Protein AF-A0A7Y8L2N9-F1 (afdb_monomer_lite)

Secondary structure (DSSP, 8-state):
-HHHHHHHHHHHHHHHHHHHHHHHHHTPPTT--S--S------SSEEEEEEE-TTSSEEEEEEE-TT-SS-EEEEEETTS-S-EE-S-S-S-EEEEEEPGGGS-EEEEESTTT-SSPPPPP--TT---

Sequence (128 aa):
MIKTSISLIMTIQILFIQNIIAQSEFYSIEGEKHFRNIRMLTAGGENAEAYLSFKEDKLTFQATIDDLKCDQIFTMNLDGSEKKLVSNGLGRTTCSYFMPDDNQIIYASTHHYDEQCPPPPDKSRGYV

pLDDT: mean 89.08, std 11.98, range [55.25, 98.75]

Structure (mmCIF, N/CA/C/O backbone):
data_AF-A0A7Y8L2N9-F1
#
_entry.id   AF-A0A7Y8L2N9-F1
#
loop_
_atom_site.group_PDB
_atom_site.id
_atom_site.type_symbol
_atom_site.label_atom_id
_atom_site.label_alt_id
_atom_site.label_comp_id
_atom_site.label_asym_id
_atom_site.label_entity_id
_atom_site.label_seq_id
_atom_site.pdbx_PDB_ins_code
_atom_site.Cartn_x
_atom_site.Cartn_y
_atom_site.Cartn_z
_atom_site.occupancy
_atom_site.B_iso_or_equiv
_atom_site.auth_seq_id
_atom_site.auth_comp_id
_atom_site.auth_asym_id
_atom_site.auth_atom_id
_atom_site.pdbx_PDB_model_num
ATOM 1 N N . MET A 1 1 ? -7.469 -27.674 40.862 1.00 62.00 1 MET A N 1
ATOM 2 C CA . MET A 1 1 ? -7.547 -27.476 39.397 1.00 62.00 1 MET A CA 1
ATOM 3 C C . MET A 1 1 ? -8.344 -26.227 39.015 1.00 62.00 1 MET A C 1
ATOM 5 O O . MET A 1 1 ? -7.806 -25.402 38.301 1.00 62.00 1 MET A O 1
ATOM 9 N N . ILE A 1 2 ? -9.556 -26.005 39.542 1.00 60.81 2 ILE A N 1
ATOM 10 C CA . ILE A 1 2 ? -10.396 -24.841 39.166 1.00 60.81 2 ILE A CA 1
ATOM 11 C C . ILE A 1 2 ? -9.811 -23.479 39.613 1.00 60.81 2 ILE A C 1
ATOM 13 O O . ILE A 1 2 ? -9.803 -22.531 38.834 1.00 60.81 2 ILE A O 1
ATOM 17 N N . LYS A 1 3 ? -9.249 -23.374 40.830 1.00 55.25 3 LYS A N 1
ATOM 18 C CA . LYS A 1 3 ? -8.640 -22.119 41.333 1.00 55.25 3 LYS A CA 1
ATOM 19 C C . LYS A 1 3 ? -7.404 -21.676 40.537 1.00 55.25 3 LYS A C 1
ATOM 21 O O . LYS A 1 3 ? -7.210 -20.485 40.321 1.00 55.25 3 LYS A O 1
ATOM 26 N N . THR A 1 4 ? -6.599 -22.632 40.075 1.00 59.94 4 THR A N 1
ATOM 27 C CA . THR A 1 4 ? -5.415 -22.372 39.248 1.00 59.94 4 THR A CA 1
ATOM 28 C C . THR A 1 4 ? -5.799 -21.878 37.849 1.00 59.94 4 THR A C 1
ATOM 30 O O . THR A 1 4 ? -5.170 -20.949 37.353 1.00 59.94 4 THR A O 1
ATOM 33 N N . SER A 1 5 ? -6.881 -22.405 37.258 1.00 63.16 5 SER A N 1
ATOM 34 C CA . SER A 1 5 ? -7.435 -21.893 35.992 1.00 63.16 5 SER A CA 1
ATOM 35 C C . SER A 1 5 ? -8.000 -20.476 36.107 1.00 63.16 5 SER A C 1
ATOM 37 O O . SER A 1 5 ? -7.749 -19.663 35.225 1.00 63.16 5 SER A O 1
ATOM 39 N N . ILE A 1 6 ? -8.722 -20.152 37.186 1.00 72.44 6 ILE A N 1
ATOM 40 C CA . ILE A 1 6 ? -9.285 -18.802 37.380 1.00 72.44 6 ILE A CA 1
ATOM 41 C C . ILE A 1 6 ? -8.167 -17.767 37.558 1.00 72.44 6 ILE A C 1
ATOM 43 O O . ILE A 1 6 ? -8.210 -16.711 36.932 1.00 72.44 6 ILE A O 1
ATOM 47 N N . SER A 1 7 ? -7.137 -18.089 38.350 1.00 74.06 7 SER A N 1
ATOM 48 C CA . SER A 1 7 ? -5.979 -17.205 38.533 1.00 74.06 7 SER A CA 1
ATOM 49 C C . SER A 1 7 ? -5.253 -16.939 37.213 1.00 74.06 7 SER A C 1
ATOM 51 O O . SER A 1 7 ? -4.933 -15.792 36.932 1.00 74.06 7 SER A O 1
ATOM 53 N N . LEU A 1 8 ? -5.035 -17.971 36.389 1.00 78.06 8 LEU A N 1
ATOM 54 C CA . LEU A 1 8 ? -4.344 -17.843 35.104 1.00 78.06 8 LEU A CA 1
ATOM 55 C C . LEU A 1 8 ? -5.126 -16.970 34.109 1.00 78.06 8 LEU A C 1
ATOM 57 O O . LEU A 1 8 ? -4.542 -16.106 33.459 1.00 78.06 8 LEU A O 1
ATOM 61 N N . ILE A 1 9 ? -6.448 -17.155 34.023 1.00 82.88 9 ILE A N 1
ATOM 62 C CA . ILE A 1 9 ? -7.322 -16.344 33.158 1.00 82.88 9 ILE A CA 1
ATOM 63 C C . ILE A 1 9 ? -7.291 -14.873 33.589 1.00 82.88 9 ILE A C 1
ATOM 65 O O . ILE A 1 9 ? -7.175 -13.987 32.743 1.00 82.88 9 ILE A O 1
ATOM 69 N N . MET A 1 10 ? -7.333 -14.605 34.898 1.00 80.00 10 MET A N 1
ATOM 70 C CA . MET A 1 10 ?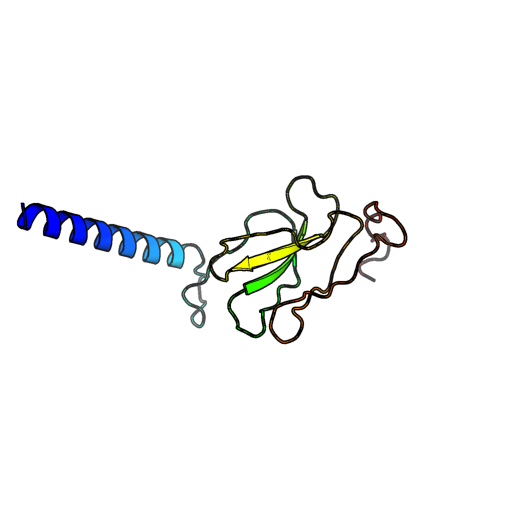 -7.290 -13.240 35.427 1.00 80.00 10 MET A CA 1
ATOM 71 C C . MET A 1 10 ? -5.942 -12.564 35.142 1.00 80.00 10 MET A C 1
ATOM 73 O O . MET A 1 10 ? -5.910 -11.399 34.757 1.00 80.00 10 MET A O 1
ATOM 77 N N . THR A 1 11 ? -4.826 -13.294 35.253 1.00 81.25 11 THR A N 1
ATOM 78 C CA . THR A 1 11 ? -3.496 -12.771 34.901 1.00 81.25 11 THR A CA 1
ATOM 79 C C . THR A 1 11 ? -3.381 -12.459 33.407 1.00 81.25 11 THR A C 1
ATOM 81 O O . THR A 1 11 ? -2.866 -11.402 33.054 1.00 81.25 11 THR A O 1
ATOM 84 N N . ILE A 1 12 ? -3.907 -13.318 32.526 1.00 83.50 12 ILE A N 1
ATOM 85 C CA . ILE A 1 12 ? -3.924 -13.072 31.073 1.00 83.50 12 ILE A CA 1
ATOM 86 C C . ILE A 1 12 ? -4.768 -11.836 30.733 1.00 83.50 12 ILE A C 1
ATOM 88 O O . ILE A 1 12 ? -4.331 -11.002 29.943 1.00 83.50 12 ILE A O 1
ATOM 92 N N . GLN A 1 13 ? -5.939 -11.666 31.357 1.00 76.56 13 GLN A N 1
ATOM 93 C CA . GLN A 1 13 ? -6.766 -10.469 31.160 1.00 76.56 13 GLN A CA 1
ATOM 94 C C . GLN A 1 13 ? -6.066 -9.190 31.634 1.00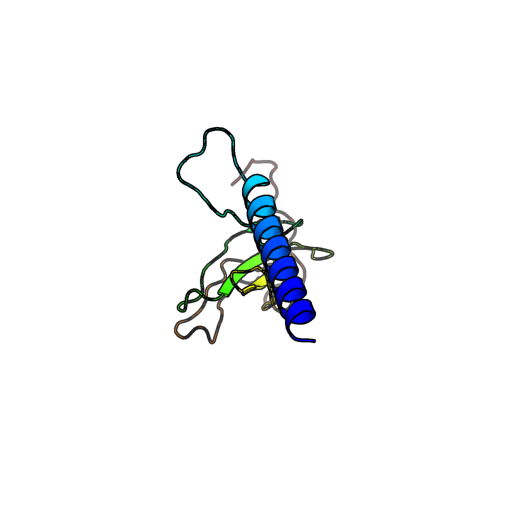 76.56 13 GLN A C 1
ATOM 96 O O . GLN A 1 13 ? -6.101 -8.184 30.929 1.00 76.56 13 GLN A O 1
ATOM 101 N N . ILE A 1 14 ? -5.392 -9.224 32.787 1.00 81.50 14 ILE A N 1
ATOM 102 C CA . ILE A 1 14 ? -4.628 -8.077 33.303 1.00 81.50 14 ILE A CA 1
ATOM 103 C C . ILE A 1 14 ? -3.476 -7.716 32.354 1.00 81.50 14 ILE A C 1
ATOM 105 O O . ILE A 1 14 ? -3.308 -6.542 32.026 1.00 81.50 14 ILE A O 1
ATOM 109 N N . LEU A 1 15 ? -2.730 -8.707 31.857 1.00 74.69 15 LEU A N 1
ATOM 110 C CA . LEU A 1 15 ? -1.655 -8.494 30.878 1.00 74.69 15 LEU A CA 1
ATOM 111 C C . LEU A 1 15 ? -2.185 -7.922 29.556 1.00 74.69 15 LEU A C 1
ATOM 113 O O . LEU A 1 15 ? -1.542 -7.070 28.945 1.00 74.69 15 LEU A O 1
ATOM 117 N N . PHE A 1 16 ? -3.368 -8.348 29.117 1.00 71.81 16 PHE A N 1
ATOM 118 C CA . PHE A 1 16 ? -4.005 -7.822 27.911 1.00 71.81 16 PHE A CA 1
ATOM 119 C C . PHE A 1 16 ? -4.426 -6.353 28.078 1.00 71.81 16 PHE A C 1
ATOM 121 O O . PHE A 1 16 ? -4.148 -5.528 27.210 1.00 71.81 16 PHE A O 1
ATOM 128 N N . ILE A 1 17 ? -5.018 -5.997 29.223 1.00 70.94 17 ILE A N 1
ATOM 129 C CA . ILE A 1 17 ? -5.411 -4.613 29.541 1.00 70.94 17 ILE A CA 1
ATOM 130 C C . ILE A 1 17 ? -4.184 -3.693 29.611 1.00 70.94 17 ILE A C 1
ATOM 132 O O . ILE A 1 17 ? -4.213 -2.595 29.058 1.00 70.94 17 ILE A O 1
ATOM 136 N N . GLN A 1 18 ? -3.093 -4.143 30.238 1.00 67.44 18 GLN A N 1
ATOM 137 C CA . GLN A 1 18 ? -1.849 -3.368 30.317 1.00 67.44 18 GLN A CA 1
ATOM 138 C C . GLN A 1 18 ? -1.250 -3.083 28.931 1.00 67.44 18 GLN A C 1
ATOM 140 O O . GLN A 1 18 ? -0.818 -1.960 28.678 1.00 67.44 18 GLN A O 1
ATOM 145 N N . ASN A 1 19 ? -1.287 -4.055 28.011 1.00 67.88 19 ASN A N 1
ATOM 146 C CA . ASN A 1 19 ? -0.815 -3.860 26.636 1.00 67.88 19 ASN A CA 1
ATOM 147 C C . ASN A 1 19 ? -1.653 -2.830 25.857 1.00 67.88 19 ASN A C 1
ATOM 149 O O . ASN A 1 19 ? -1.091 -2.018 25.124 1.00 67.88 19 ASN A O 1
ATOM 153 N N . ILE A 1 20 ? -2.980 -2.817 26.038 1.00 64.88 20 ILE A N 1
ATOM 154 C CA . ILE A 1 20 ? -3.864 -1.834 25.385 1.00 64.88 20 ILE A CA 1
ATOM 155 C C . ILE A 1 20 ? -3.545 -0.409 25.852 1.00 64.88 20 ILE A C 1
ATOM 157 O O . ILE A 1 20 ? -3.454 0.503 25.029 1.00 64.88 20 ILE A O 1
ATOM 161 N N . ILE A 1 21 ? -3.364 -0.215 27.162 1.00 62.97 21 ILE A N 1
ATOM 162 C CA . ILE A 1 21 ? -3.073 1.105 27.740 1.00 62.97 21 ILE A CA 1
ATOM 163 C C . ILE A 1 21 ? -1.722 1.622 27.225 1.00 62.97 21 ILE A C 1
ATOM 165 O O . ILE A 1 21 ? -1.650 2.753 26.745 1.00 62.97 21 ILE A O 1
ATOM 169 N N . ALA A 1 22 ? -0.685 0.779 27.225 1.00 60.50 22 ALA A N 1
ATOM 170 C CA . ALA A 1 22 ? 0.657 1.161 26.782 1.00 60.50 22 ALA A CA 1
ATOM 171 C C . ALA A 1 22 ? 0.710 1.612 25.310 1.00 60.50 22 ALA A C 1
ATOM 173 O O . ALA A 1 22 ? 1.392 2.581 24.982 1.00 60.50 22 ALA A O 1
ATOM 174 N N . GLN A 1 23 ? -0.039 0.956 24.416 1.00 60.38 23 GLN A N 1
ATOM 175 C CA . GLN A 1 23 ? -0.083 1.357 23.005 1.00 60.38 23 GLN A CA 1
ATOM 176 C C . GLN A 1 23 ? -0.772 2.718 22.807 1.00 60.38 23 GLN A C 1
ATOM 178 O O . GLN A 1 23 ? -0.408 3.461 21.897 1.00 60.38 23 GLN A O 1
ATOM 183 N N . SER A 1 24 ? -1.749 3.055 23.657 1.00 60.97 24 SER A N 1
ATOM 184 C CA . SER A 1 24 ? -2.502 4.311 23.553 1.00 60.97 24 SER A CA 1
ATOM 185 C C . SER A 1 24 ? -1.689 5.549 23.945 1.00 60.97 24 SER A C 1
ATOM 187 O O . SER A 1 24 ? -1.889 6.610 23.356 1.00 60.97 24 SER A O 1
ATOM 189 N N . GLU A 1 25 ? -0.745 5.421 24.882 1.00 63.19 25 GLU A N 1
ATOM 190 C CA . GLU A 1 25 ? 0.091 6.545 25.325 1.00 63.19 25 GLU A CA 1
ATOM 191 C C . GLU A 1 25 ? 1.193 6.897 24.319 1.00 63.19 25 GLU A C 1
ATOM 193 O O . GLU A 1 25 ? 1.522 8.072 24.166 1.00 63.19 25 GLU A O 1
ATOM 198 N N . PHE A 1 26 ? 1.724 5.914 23.582 1.00 68.81 26 PHE A N 1
ATOM 199 C CA . PHE A 1 26 ? 2.859 6.124 22.673 1.00 68.81 26 PHE A CA 1
ATOM 200 C C . PHE A 1 26 ? 2.554 7.099 21.520 1.00 68.81 26 PHE A C 1
ATOM 202 O O . PHE A 1 26 ? 3.453 7.780 21.036 1.00 68.81 26 PHE A O 1
ATOM 209 N N . TYR A 1 27 ? 1.288 7.198 21.104 1.00 75.44 27 TYR A N 1
ATOM 210 C CA . TYR A 1 27 ? 0.840 8.125 20.055 1.00 75.44 27 TYR A CA 1
ATOM 211 C C . TYR A 1 27 ? 0.019 9.301 20.594 1.00 75.44 27 TYR A C 1
ATOM 213 O O . TYR A 1 27 ? -0.675 9.972 19.829 1.00 75.44 27 TYR A O 1
ATOM 221 N N . SER A 1 28 ? 0.071 9.553 21.904 1.00 77.00 28 SER A N 1
ATOM 222 C CA . SER A 1 28 ? -0.544 10.745 22.480 1.00 77.00 28 SER A CA 1
ATOM 223 C C . SER A 1 28 ? 0.269 11.988 22.106 1.00 77.00 28 SER A C 1
ATOM 225 O O . SER A 1 28 ? 1.485 12.041 22.277 1.00 77.00 28 SER A O 1
ATOM 227 N N . ILE A 1 29 ? -0.409 12.986 21.541 1.00 84.06 29 ILE A N 1
ATOM 228 C CA . ILE A 1 29 ? 0.190 14.276 21.197 1.00 84.06 29 ILE A CA 1
ATOM 229 C C . ILE A 1 29 ? -0.175 15.255 22.309 1.00 84.06 29 ILE A C 1
ATOM 231 O O . ILE A 1 29 ? -1.352 15.412 22.638 1.00 84.06 29 ILE A O 1
ATOM 235 N N . GLU A 1 30 ? 0.828 15.913 22.892 1.00 85.94 30 GLU A N 1
ATOM 236 C CA . GLU A 1 30 ? 0.606 16.890 23.956 1.00 85.94 30 GLU A CA 1
ATOM 237 C C . GLU A 1 30 ? -0.384 17.976 23.502 1.00 85.94 30 GLU A C 1
ATOM 239 O O . GLU A 1 30 ? -0.210 18.617 22.466 1.00 85.94 30 GLU A O 1
ATOM 244 N N . GLY A 1 31 ? -1.448 18.170 24.284 1.00 88.94 31 GLY A N 1
ATOM 245 C CA . GLY A 1 31 ? -2.483 19.171 24.019 1.00 88.94 31 GLY A CA 1
ATOM 246 C C . GLY A 1 31 ? -3.612 18.731 23.080 1.00 88.94 31 GLY A C 1
ATOM 247 O O . GLY A 1 31 ? -4.629 19.428 23.033 1.00 88.94 31 GLY A O 1
ATOM 248 N N . GLU A 1 32 ? -3.500 17.589 22.396 1.00 90.06 32 GLU A N 1
ATOM 249 C CA . GLU A 1 32 ? -4.599 17.013 21.612 1.00 90.06 32 GLU A CA 1
ATOM 250 C C . GLU A 1 32 ? -5.658 16.403 22.560 1.00 90.06 32 GLU A C 1
ATOM 252 O O . GLU A 1 32 ? -5.318 15.722 23.529 1.00 90.06 32 GLU A O 1
ATOM 257 N N . LYS A 1 33 ? -6.948 16.698 22.330 1.00 90.12 33 LYS A N 1
ATOM 258 C CA . LYS A 1 33 ? -8.065 16.247 23.186 1.00 90.12 33 LYS A CA 1
ATOM 259 C C . LYS A 1 33 ? -9.213 15.547 22.446 1.00 90.12 33 LYS A C 1
ATOM 261 O O . LYS A 1 33 ? -10.170 15.128 23.099 1.00 90.12 33 LYS A O 1
ATOM 266 N N . HIS A 1 34 ? -9.184 15.467 21.120 1.00 90.94 34 HIS A N 1
ATOM 267 C CA . HIS A 1 34 ? -10.258 14.922 20.288 1.00 90.94 34 HIS A CA 1
ATOM 268 C C . HIS A 1 34 ? -10.008 13.480 19.843 1.00 90.94 34 HIS A C 1
ATOM 270 O O . HIS A 1 34 ? -10.967 12.725 19.658 1.00 90.94 34 HIS A O 1
ATOM 276 N N . PHE A 1 35 ? -8.752 13.075 19.682 1.00 86.44 35 PHE A N 1
ATOM 277 C CA . PHE A 1 35 ? -8.384 11.746 19.225 1.00 86.44 35 PHE A CA 1
ATOM 278 C C . PHE A 1 35 ? -8.044 10.828 20.397 1.00 86.44 35 PHE A C 1
ATOM 280 O O . PHE A 1 35 ? -7.399 11.196 21.374 1.00 86.44 35 PHE A O 1
ATOM 287 N N . ARG A 1 36 ? -8.482 9.577 20.280 1.00 82.88 36 ARG A N 1
ATOM 288 C CA . ARG A 1 36 ? -8.163 8.494 21.213 1.00 82.88 36 ARG A CA 1
ATOM 289 C C . ARG A 1 36 ? -7.918 7.216 20.429 1.00 82.88 36 ARG A C 1
ATOM 291 O O . ARG A 1 36 ? -8.462 7.060 19.339 1.00 82.88 36 ARG A O 1
ATOM 298 N N . ASN A 1 37 ? -7.166 6.284 21.012 1.00 82.88 37 ASN A N 1
ATOM 299 C CA . ASN A 1 37 ? -6.883 4.974 20.416 1.00 82.88 37 ASN A CA 1
ATOM 300 C C . ASN A 1 37 ? -6.223 5.057 19.026 1.00 82.88 37 ASN A C 1
ATOM 302 O O . ASN A 1 37 ? -6.517 4.235 18.159 1.00 82.88 37 ASN A O 1
ATOM 306 N N . ILE A 1 38 ? -5.351 6.047 18.810 1.00 86.50 38 ILE A N 1
ATOM 307 C CA . ILE A 1 38 ? -4.561 6.147 17.579 1.00 86.50 38 ILE A CA 1
ATOM 308 C C . ILE A 1 38 ? -3.656 4.915 17.480 1.00 86.50 38 ILE A C 1
ATOM 310 O O . ILE A 1 38 ? -3.007 4.527 18.453 1.00 86.50 38 ILE A O 1
ATOM 314 N N . ARG A 1 39 ? -3.622 4.294 16.299 1.00 85.56 39 ARG A N 1
ATOM 315 C CA . ARG A 1 39 ? -2.794 3.121 16.008 1.00 85.56 39 ARG A CA 1
ATOM 316 C C . ARG A 1 39 ? -1.990 3.360 14.741 1.00 85.56 39 ARG A C 1
ATOM 318 O O . ARG A 1 39 ? -2.529 3.808 13.735 1.00 85.56 39 ARG A O 1
ATOM 325 N N . MET A 1 40 ? -0.711 3.012 14.794 1.00 89.69 40 MET A N 1
ATOM 326 C CA . MET A 1 40 ? 0.147 2.937 13.616 1.00 89.69 40 MET A CA 1
ATOM 327 C C . MET A 1 40 ? -0.043 1.576 12.939 1.00 89.69 40 MET A C 1
ATOM 329 O O . MET A 1 40 ? 0.102 0.549 13.599 1.00 89.69 40 MET A O 1
ATOM 333 N N . LEU A 1 41 ? -0.351 1.572 11.639 1.00 92.94 41 LEU A N 1
ATOM 334 C CA . LEU A 1 41 ? -0.551 0.343 10.853 1.00 92.94 41 LEU A CA 1
ATOM 335 C C . LEU A 1 41 ? 0.666 -0.035 9.993 1.00 92.94 41 LEU A C 1
ATOM 337 O O . LEU A 1 41 ? 0.831 -1.191 9.613 1.00 92.94 41 LEU A O 1
ATOM 341 N N . THR A 1 42 ? 1.537 0.928 9.697 1.00 92.19 42 THR A N 1
ATOM 342 C CA . THR A 1 42 ? 2.740 0.747 8.874 1.00 92.19 42 THR A CA 1
ATOM 343 C C . THR A 1 42 ? 3.957 1.304 9.598 1.00 92.19 42 THR A C 1
ATOM 345 O O . THR A 1 42 ? 3.877 2.370 10.203 1.00 92.19 42 THR A O 1
ATOM 348 N N . ALA A 1 43 ? 5.095 0.619 9.493 1.00 88.12 43 ALA A N 1
ATOM 349 C CA . ALA A 1 43 ? 6.376 1.094 10.002 1.00 88.12 43 ALA A CA 1
ATOM 350 C C . ALA A 1 43 ? 7.399 1.143 8.860 1.00 88.12 43 ALA A C 1
ATOM 352 O O . ALA A 1 43 ? 7.560 0.160 8.137 1.00 88.12 43 ALA A O 1
ATOM 353 N N . GLY A 1 44 ? 8.090 2.277 8.724 1.00 89.56 44 GLY A N 1
ATOM 354 C CA . GLY A 1 44 ? 9.094 2.492 7.683 1.00 89.56 44 GLY A CA 1
ATOM 355 C C . GLY A 1 44 ? 8.524 2.678 6.272 1.00 89.56 44 GLY A C 1
ATOM 356 O O . GLY A 1 44 ? 7.311 2.637 6.050 1.00 89.56 44 GLY A O 1
ATOM 357 N N . GLY A 1 45 ? 9.441 2.896 5.326 1.00 94.56 45 GLY A N 1
ATOM 358 C CA . GLY A 1 45 ? 9.127 3.178 3.927 1.00 94.56 45 GLY A CA 1
ATOM 359 C C . GLY A 1 45 ? 8.379 4.494 3.710 1.00 94.56 45 GLY A C 1
ATOM 360 O O . GLY A 1 45 ? 8.209 5.306 4.622 1.00 94.56 45 GLY A O 1
ATOM 361 N N . GLU A 1 46 ? 7.920 4.681 2.480 1.00 96.00 46 GLU A N 1
ATOM 362 C CA . GLU A 1 46 ? 7.011 5.759 2.092 1.00 96.00 46 GLU A CA 1
ATOM 363 C C . GLU A 1 46 ? 5.614 5.160 1.918 1.00 96.00 46 GLU A C 1
ATOM 365 O O . GLU A 1 46 ? 5.469 4.129 1.267 1.00 96.00 46 GLU A O 1
ATOM 370 N N . ASN A 1 47 ? 4.596 5.765 2.534 1.00 96.75 47 ASN A N 1
ATOM 371 C CA . ASN A 1 47 ? 3.215 5.277 2.509 1.00 96.75 47 ASN A CA 1
ATOM 372 C C . ASN A 1 47 ? 2.284 6.453 2.194 1.00 96.75 47 ASN A C 1
ATOM 374 O O . ASN A 1 47 ? 2.460 7.537 2.755 1.00 96.75 47 ASN A O 1
ATOM 378 N N . ALA A 1 48 ? 1.295 6.251 1.327 1.00 96.62 48 ALA A N 1
ATOM 379 C CA . ALA A 1 48 ? 0.368 7.302 0.913 1.00 96.62 48 ALA A CA 1
ATOM 380 C C . ALA A 1 48 ? -0.984 6.732 0.443 1.00 96.62 48 ALA A C 1
ATOM 382 O O . ALA A 1 48 ? -1.145 5.521 0.291 1.00 96.62 48 ALA A O 1
ATOM 383 N N . GLU A 1 49 ? -1.952 7.626 0.212 1.00 97.19 49 GLU A N 1
ATOM 384 C CA . GLU A 1 49 ? -3.205 7.343 -0.513 1.00 97.19 49 GLU A CA 1
ATOM 385 C C . GLU A 1 49 ? -3.971 6.101 -0.017 1.00 97.19 49 GLU A C 1
ATOM 387 O O . GLU A 1 49 ? -4.301 5.200 -0.786 1.00 97.19 49 GLU A O 1
ATOM 392 N N . ALA A 1 50 ? -4.243 6.041 1.291 1.00 97.44 50 ALA A N 1
ATOM 393 C CA . ALA A 1 50 ? -5.026 4.958 1.875 1.00 97.44 50 ALA A CA 1
ATOM 394 C C . ALA A 1 50 ? -6.543 5.185 1.716 1.00 97.44 50 ALA A C 1
ATOM 396 O O . ALA A 1 50 ? -7.049 6.258 2.052 1.00 97.44 50 ALA A O 1
ATOM 397 N N . TYR A 1 51 ? -7.272 4.153 1.284 1.00 97.81 51 TYR A N 1
ATOM 398 C CA . TYR A 1 51 ? -8.731 4.152 1.121 1.00 97.81 51 TYR A CA 1
ATOM 399 C C . TYR A 1 51 ? -9.360 2.891 1.724 1.00 97.81 51 TYR A C 1
ATOM 401 O O . TYR A 1 51 ? -8.792 1.803 1.624 1.00 97.81 51 TYR A O 1
ATOM 409 N N . LEU A 1 52 ? -10.539 3.040 2.337 1.00 98.12 52 LEU A N 1
ATOM 410 C CA . LEU A 1 52 ? -11.320 1.933 2.900 1.00 98.12 52 LEU A CA 1
ATOM 411 C C . LEU A 1 52 ? -12.020 1.114 1.807 1.00 98.12 52 LEU A C 1
ATOM 413 O O . LEU A 1 52 ? -12.414 1.654 0.771 1.00 98.12 52 LEU A O 1
ATOM 417 N N . SER A 1 53 ? -12.198 -0.180 2.070 1.00 98.31 53 SER A N 1
ATOM 418 C CA . SER A 1 53 ? -13.167 -1.030 1.371 1.00 98.31 53 SER A CA 1
ATOM 419 C C . SER A 1 53 ? -14.602 -0.551 1.631 1.00 98.31 53 SER A C 1
ATOM 421 O O . SER A 1 53 ? -14.864 0.143 2.615 1.00 98.31 53 SER A O 1
ATOM 423 N N . PHE A 1 54 ? -15.556 -0.931 0.779 1.00 97.56 54 PHE A N 1
ATOM 424 C CA . PHE A 1 54 ? -16.980 -0.621 0.961 1.00 97.56 54 PHE A CA 1
ATOM 425 C C . PHE A 1 54 ? -17.549 -1.217 2.251 1.00 97.56 54 PHE A C 1
ATOM 427 O O . PHE A 1 54 ? -18.429 -0.618 2.865 1.00 97.56 54 PHE A O 1
ATOM 434 N N . LYS A 1 55 ? -17.057 -2.385 2.675 1.00 97.75 55 LYS A N 1
ATOM 435 C CA . LYS A 1 55 ? -17.389 -3.002 3.971 1.00 97.75 55 LYS A CA 1
ATOM 436 C C . LYS A 1 55 ? -16.661 -2.381 5.161 1.00 97.75 55 LYS A C 1
ATOM 438 O O . LYS A 1 55 ? -16.933 -2.789 6.287 1.00 97.75 55 LYS A O 1
ATOM 443 N N . GLU A 1 56 ? -15.753 -1.436 4.924 1.00 97.06 56 GLU A N 1
ATOM 444 C CA . GLU A 1 56 ? -14.945 -0.773 5.951 1.00 97.06 56 GLU A CA 1
ATOM 445 C C . GLU A 1 56 ? -14.155 -1.764 6.829 1.00 97.06 56 GLU A C 1
ATOM 447 O O . GLU A 1 56 ? -13.992 -1.569 8.031 1.00 97.06 56 GLU A O 1
ATOM 452 N N . ASP A 1 57 ? -13.664 -2.852 6.237 1.00 97.31 57 ASP A N 1
ATOM 453 C CA . ASP A 1 57 ? -12.924 -3.920 6.926 1.00 97.31 57 ASP A CA 1
ATOM 454 C C . ASP A 1 57 ? -11.466 -4.060 6.457 1.00 97.31 57 ASP A C 1
ATOM 456 O O . ASP A 1 57 ? -10.639 -4.684 7.134 1.00 97.31 57 ASP A O 1
ATOM 460 N N . LYS A 1 58 ? -11.124 -3.435 5.327 1.00 98.31 58 LYS A N 1
ATOM 461 C CA . LYS A 1 58 ? -9.796 -3.440 4.715 1.00 98.31 58 LYS A CA 1
ATOM 462 C C . LYS A 1 58 ? -9.413 -2.050 4.221 1.00 98.31 58 LYS A C 1
ATOM 464 O O . LYS A 1 58 ? -10.258 -1.189 3.985 1.00 98.31 58 LYS A O 1
ATOM 469 N N . LEU A 1 59 ? -8.114 -1.857 4.032 1.00 98.00 59 LEU A N 1
ATOM 470 C CA . LEU A 1 59 ? -7.529 -0.692 3.376 1.00 98.00 59 LEU A CA 1
ATOM 471 C C . LEU A 1 59 ? -6.816 -1.127 2.099 1.00 98.00 59 LEU A C 1
ATOM 473 O O . LEU A 1 59 ? -6.247 -2.219 2.045 1.00 98.00 59 LEU A O 1
ATOM 477 N N . THR A 1 60 ? -6.815 -0.256 1.098 1.00 98.62 60 THR A N 1
ATOM 478 C CA . THR A 1 60 ? -5.857 -0.251 -0.011 1.00 98.62 60 THR A CA 1
ATOM 479 C C . THR A 1 60 ? -5.002 0.995 0.130 1.00 98.62 60 THR A C 1
ATOM 481 O O . THR A 1 60 ? -5.511 2.027 0.558 1.00 98.62 60 THR A O 1
ATOM 484 N N . PHE A 1 61 ? -3.711 0.907 -0.157 1.00 98.50 61 PHE A N 1
ATOM 485 C CA . PHE A 1 61 ? -2.780 2.023 -0.008 1.00 98.50 61 PHE A CA 1
ATOM 486 C C . PHE A 1 61 ? -1.557 1.815 -0.897 1.00 98.50 61 PHE A C 1
ATOM 488 O O . PHE A 1 61 ? -1.239 0.681 -1.271 1.00 98.50 61 PHE A O 1
ATOM 495 N N . GLN A 1 62 ? -0.859 2.904 -1.216 1.00 98.31 62 GLN A N 1
ATOM 496 C CA . GLN A 1 62 ? 0.403 2.832 -1.945 1.00 98.31 62 GLN A CA 1
ATOM 497 C C . GLN A 1 62 ? 1.581 2.875 -0.974 1.00 98.31 62 GLN A C 1
ATOM 499 O O . GLN A 1 62 ? 1.565 3.632 0.004 1.00 98.31 62 GLN A O 1
ATOM 504 N N . ALA A 1 63 ? 2.593 2.050 -1.234 1.00 98.00 63 ALA A N 1
ATOM 505 C CA . ALA A 1 63 ? 3.808 2.047 -0.440 1.00 98.00 63 ALA A CA 1
ATOM 506 C C . ALA A 1 63 ? 5.063 1.711 -1.252 1.00 98.00 63 ALA A C 1
ATOM 508 O O . ALA A 1 63 ? 5.053 0.826 -2.113 1.00 98.00 63 ALA A O 1
ATOM 509 N N . THR A 1 64 ? 6.163 2.370 -0.892 1.00 97.62 64 THR A N 1
ATOM 510 C CA . THR A 1 64 ? 7.532 2.004 -1.266 1.00 97.62 64 THR A CA 1
ATOM 511 C C . THR A 1 64 ? 8.246 1.511 -0.008 1.00 97.62 64 THR A C 1
ATOM 513 O O . THR A 1 64 ? 8.612 2.295 0.868 1.00 97.62 64 THR A O 1
ATOM 516 N N . ILE A 1 65 ? 8.401 0.191 0.102 1.00 95.69 65 ILE A N 1
ATOM 517 C CA . ILE A 1 65 ? 9.003 -0.501 1.251 1.00 95.69 65 ILE A CA 1
ATOM 518 C C . ILE A 1 65 ? 10.131 -1.427 0.795 1.00 95.69 65 ILE A C 1
ATOM 520 O O . ILE A 1 65 ? 10.162 -1.852 -0.360 1.00 95.69 65 ILE A O 1
ATOM 524 N N . ASP A 1 66 ? 11.018 -1.775 1.726 1.00 92.88 66 ASP A N 1
ATOM 525 C CA . ASP A 1 66 ? 12.126 -2.709 1.509 1.00 92.88 66 ASP A CA 1
ATOM 526 C C . ASP A 1 66 ? 12.960 -2.339 0.264 1.00 92.88 66 ASP A C 1
ATOM 528 O O . ASP A 1 66 ? 13.453 -1.216 0.151 1.00 92.88 66 ASP A O 1
ATOM 532 N N . ASP A 1 67 ? 13.112 -3.271 -0.681 1.00 93.31 67 ASP A N 1
ATOM 533 C CA . ASP A 1 67 ? 13.914 -3.093 -1.892 1.00 93.31 67 ASP A CA 1
ATOM 534 C C . ASP A 1 67 ? 13.145 -2.487 -3.079 1.00 93.31 67 ASP A C 1
ATOM 536 O O . ASP A 1 67 ? 13.745 -2.282 -4.148 1.00 93.31 67 ASP A O 1
ATOM 540 N N . LEU A 1 68 ? 11.847 -2.188 -2.916 1.00 95.44 68 LEU A N 1
ATOM 541 C CA . LEU A 1 68 ? 11.014 -1.608 -3.972 1.00 95.44 68 LEU A CA 1
ATOM 542 C C . LEU A 1 68 ? 11.580 -0.262 -4.430 1.00 95.44 68 LEU A C 1
ATOM 544 O O . LEU A 1 68 ? 12.002 0.572 -3.633 1.00 95.44 68 LEU A O 1
ATOM 548 N N . LYS A 1 69 ? 11.591 -0.044 -5.748 1.00 95.31 69 LYS A N 1
ATOM 549 C CA . LYS A 1 69 ? 12.148 1.179 -6.355 1.00 95.31 69 LYS A CA 1
ATOM 550 C C . LYS A 1 69 ? 11.105 2.275 -6.580 1.00 95.31 69 LYS A C 1
ATOM 552 O O . LYS A 1 69 ? 11.469 3.405 -6.897 1.00 95.31 69 LYS A O 1
ATOM 557 N N . CYS A 1 70 ? 9.825 1.943 -6.456 1.00 97.00 70 CYS A N 1
ATOM 558 C CA . CYS A 1 70 ? 8.708 2.867 -6.578 1.00 97.00 70 CYS A CA 1
ATOM 559 C C . CYS A 1 70 ? 7.432 2.263 -5.988 1.00 97.00 70 CYS A C 1
ATOM 561 O O . CYS A 1 70 ? 7.376 1.061 -5.714 1.00 97.00 70 CYS A O 1
ATOM 563 N N . ASP A 1 71 ? 6.410 3.109 -5.861 1.00 97.94 71 ASP A N 1
ATOM 564 C CA . ASP A 1 71 ? 5.167 2.775 -5.178 1.00 97.94 71 ASP A CA 1
ATOM 565 C C . ASP A 1 71 ? 4.455 1.578 -5.799 1.00 97.94 71 ASP A C 1
ATOM 567 O O . ASP A 1 71 ? 4.196 1.528 -7.009 1.00 97.94 71 ASP A O 1
ATOM 571 N N . GLN A 1 72 ? 4.108 0.634 -4.932 1.00 98.56 72 GLN A N 1
ATOM 572 C CA . GLN A 1 72 ? 3.264 -0.516 -5.222 1.00 98.56 72 GLN A CA 1
ATOM 573 C C . GLN A 1 72 ? 1.968 -0.443 -4.413 1.00 98.56 72 GLN A C 1
ATOM 575 O O . GLN A 1 72 ? 1.928 0.192 -3.357 1.00 98.56 72 GLN A O 1
ATOM 580 N N . ILE A 1 73 ? 0.914 -1.114 -4.885 1.00 98.75 73 ILE A N 1
ATOM 581 C CA . ILE A 1 73 ? -0.374 -1.140 -4.188 1.00 98.75 73 ILE A CA 1
ATOM 582 C C . ILE A 1 73 ? -0.436 -2.345 -3.264 1.00 98.75 73 ILE A C 1
ATOM 584 O O . ILE A 1 73 ? -0.226 -3.489 -3.681 1.00 98.75 73 ILE A O 1
ATOM 588 N N . PHE A 1 74 ? -0.795 -2.083 -2.016 1.00 98.50 74 PHE A N 1
ATOM 589 C CA . PHE A 1 74 ? -1.004 -3.083 -0.986 1.00 98.50 74 PHE A CA 1
ATOM 590 C C . PHE A 1 74 ? -2.428 -3.016 -0.442 1.00 98.50 74 PHE A C 1
ATOM 592 O O . PHE A 1 74 ? -3.073 -1.971 -0.464 1.00 98.50 74 PHE A O 1
ATOM 599 N N . THR A 1 75 ? -2.889 -4.133 0.112 1.00 98.56 75 THR A N 1
ATOM 600 C CA . THR A 1 75 ? -4.072 -4.193 0.973 1.00 98.56 75 THR A CA 1
ATOM 601 C C . THR A 1 75 ? -3.709 -4.720 2.357 1.00 98.56 75 THR A C 1
ATOM 603 O O . THR A 1 75 ? -2.703 -5.413 2.497 1.00 98.56 75 THR A O 1
ATOM 606 N N . MET A 1 76 ? -4.499 -4.394 3.377 1.00 98.25 76 MET A N 1
ATOM 607 C CA . MET A 1 76 ? -4.406 -4.954 4.731 1.00 98.25 76 MET A CA 1
ATOM 608 C C . MET A 1 76 ? -5.756 -4.854 5.453 1.00 98.25 76 MET A C 1
ATOM 610 O O . MET A 1 76 ? -6.634 -4.107 5.019 1.00 98.25 76 MET A O 1
ATOM 614 N N . ASN A 1 77 ? -5.911 -5.560 6.570 1.00 98.06 77 ASN A N 1
ATOM 615 C CA . ASN A 1 77 ? -7.027 -5.357 7.498 1.00 98.06 77 ASN A CA 1
ATOM 616 C C . ASN A 1 77 ? -6.818 -4.079 8.336 1.00 98.06 77 ASN A C 1
ATOM 618 O O . ASN A 1 77 ? -5.699 -3.575 8.453 1.00 98.06 77 ASN A O 1
ATOM 622 N N . LEU A 1 78 ? -7.878 -3.569 8.975 1.00 95.81 78 LEU A N 1
ATOM 623 C CA . LEU A 1 78 ? -7.811 -2.331 9.779 1.00 95.81 78 LEU A CA 1
ATOM 624 C C . LEU A 1 78 ? -6.957 -2.425 11.055 1.00 95.81 78 LEU A C 1
ATOM 626 O O . LEU A 1 78 ? -6.674 -1.411 11.691 1.00 95.81 78 LEU A O 1
ATOM 630 N N . ASP A 1 79 ? -6.556 -3.629 11.452 1.00 93.69 79 ASP A N 1
ATOM 631 C CA . ASP A 1 79 ? -5.625 -3.862 12.558 1.00 93.69 79 ASP A CA 1
ATOM 632 C C . ASP A 1 79 ? -4.161 -3.990 12.100 1.00 93.69 79 ASP A C 1
ATOM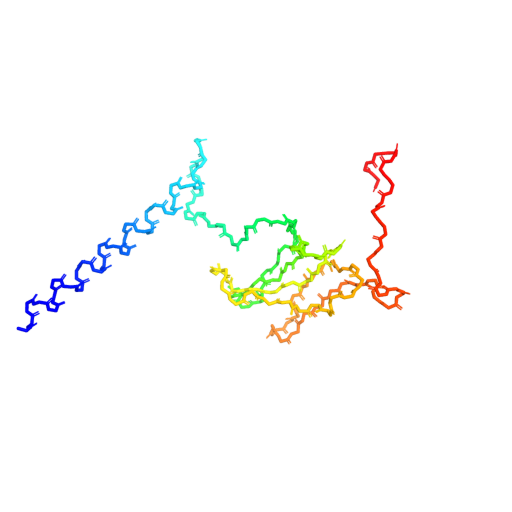 634 O O . ASP A 1 79 ? -3.281 -4.235 12.924 1.00 93.69 79 ASP A O 1
ATOM 638 N N . GLY A 1 80 ? -3.892 -3.811 10.802 1.00 94.69 80 GLY A N 1
ATOM 639 C CA . GLY A 1 80 ? -2.566 -3.940 10.197 1.00 94.69 80 GLY A CA 1
ATOM 640 C C . GLY A 1 80 ? -2.191 -5.372 9.808 1.00 94.69 80 GLY A C 1
ATOM 641 O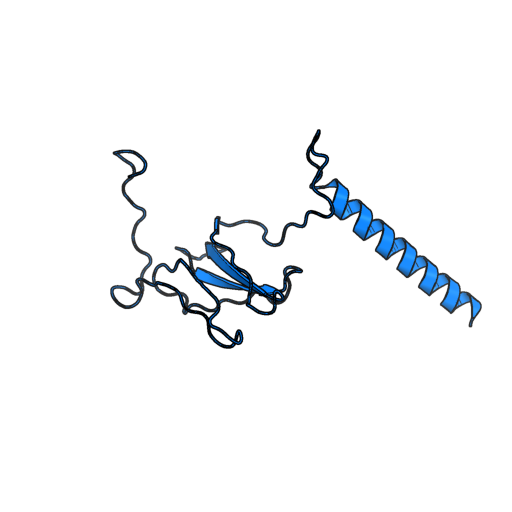 O . GLY A 1 80 ? -1.117 -5.593 9.242 1.00 94.69 80 GLY A O 1
ATOM 642 N N . SER A 1 81 ? -3.050 -6.357 10.086 1.00 96.50 81 SER A N 1
ATOM 643 C CA . SER A 1 81 ? -2.827 -7.749 9.693 1.00 96.50 81 SER A CA 1
ATOM 644 C C . SER A 1 81 ? -3.084 -7.984 8.200 1.00 96.50 81 SER A C 1
ATOM 646 O O . SER A 1 81 ? -3.661 -7.155 7.497 1.00 96.50 81 SER A O 1
ATOM 648 N N . GLU A 1 82 ? -2.625 -9.136 7.704 1.00 97.19 82 GLU A N 1
ATOM 649 C CA . GLU A 1 82 ? -2.827 -9.586 6.317 1.00 97.19 82 GLU A CA 1
ATOM 650 C C . GLU A 1 82 ? -2.366 -8.589 5.240 1.00 97.19 82 GLU A C 1
ATOM 652 O O . GLU A 1 82 ? -2.945 -8.517 4.154 1.00 97.19 82 GLU A O 1
ATOM 657 N N . LYS A 1 83 ? -1.290 -7.838 5.513 1.00 97.00 83 LYS A N 1
ATOM 658 C CA . LYS A 1 83 ? -0.672 -6.968 4.509 1.00 97.00 83 LYS A CA 1
ATOM 659 C C . LYS A 1 83 ? -0.248 -7.785 3.282 1.00 97.00 83 LYS A C 1
ATOM 661 O O . LYS A 1 83 ? 0.567 -8.701 3.396 1.00 97.00 83 LYS A O 1
ATOM 666 N N . LYS A 1 84 ? -0.759 -7.426 2.105 1.00 97.06 84 LYS A N 1
ATOM 667 C CA . LYS A 1 84 ? -0.539 -8.147 0.846 1.00 97.06 84 LYS A CA 1
ATOM 668 C C . LYS A 1 84 ? -0.321 -7.187 -0.319 1.00 97.06 84 LYS A C 1
ATOM 670 O O . LYS A 1 84 ? -1.076 -6.236 -0.477 1.00 97.06 84 LYS A O 1
ATOM 675 N N . LEU A 1 85 ? 0.676 -7.478 -1.156 1.00 98.00 85 LEU A N 1
ATOM 676 C CA . LEU A 1 85 ? 0.875 -6.822 -2.451 1.00 98.00 85 LEU A CA 1
ATOM 677 C C . LEU A 1 85 ? -0.258 -7.223 -3.412 1.00 98.00 85 LEU A C 1
ATOM 679 O O . LEU A 1 85 ? -0.515 -8.418 -3.589 1.00 98.00 85 LEU A O 1
ATOM 683 N N . VAL A 1 86 ? -0.934 -6.245 -4.014 1.00 98.00 86 VAL A N 1
ATOM 684 C CA . VAL A 1 86 ? -2.016 -6.479 -4.991 1.00 98.00 86 VAL A CA 1
ATOM 685 C C . VAL A 1 86 ? -1.677 -5.996 -6.399 1.00 98.00 86 VAL A C 1
ATOM 687 O O . VAL A 1 86 ? -2.284 -6.479 -7.352 1.00 98.00 86 VAL A O 1
ATOM 690 N N . SER A 1 87 ? -0.693 -5.106 -6.555 1.00 98.12 87 SER A N 1
ATOM 691 C CA . SER A 1 87 ? -0.074 -4.848 -7.858 1.00 98.12 87 SER A CA 1
ATOM 692 C C . SER A 1 87 ? 0.902 -5.968 -8.250 1.00 98.12 87 SER A C 1
ATOM 694 O O . SER A 1 87 ? 1.172 -6.894 -7.486 1.00 98.12 87 SER A O 1
ATOM 696 N N . ASN A 1 88 ? 1.437 -5.907 -9.469 1.00 96.69 88 ASN A N 1
ATOM 697 C CA . ASN A 1 88 ? 2.331 -6.930 -10.024 1.00 96.69 88 ASN A CA 1
ATOM 698 C C . ASN A 1 88 ? 3.824 -6.702 -9.712 1.00 96.69 88 ASN A C 1
ATOM 700 O O . ASN A 1 88 ? 4.653 -7.484 -10.169 1.00 96.69 88 ASN A O 1
ATOM 704 N N . GLY A 1 89 ? 4.178 -5.652 -8.964 1.00 96.56 89 GLY A N 1
ATOM 705 C CA . GLY A 1 89 ? 5.573 -5.300 -8.676 1.00 96.56 89 GLY A CA 1
ATOM 706 C C . GLY A 1 89 ? 6.305 -4.596 -9.824 1.00 96.56 89 GLY A C 1
ATOM 707 O O . GLY A 1 89 ? 7.501 -4.344 -9.696 1.00 96.56 89 GLY A O 1
ATOM 708 N N . LEU A 1 90 ? 5.617 -4.289 -10.930 1.00 97.06 90 LEU A N 1
ATOM 709 C CA . LEU A 1 90 ? 6.184 -3.668 -12.128 1.00 97.06 90 LEU A CA 1
ATOM 710 C C . LEU A 1 90 ? 5.647 -2.247 -12.304 1.00 97.06 90 LEU A C 1
ATOM 712 O O . LEU A 1 90 ? 4.474 -1.968 -12.040 1.00 97.06 90 LEU A O 1
ATOM 716 N N . GLY A 1 91 ? 6.500 -1.357 -12.809 1.00 97.69 91 GLY A N 1
ATOM 717 C CA . GLY A 1 91 ? 6.203 0.061 -12.980 1.00 97.69 91 GLY A CA 1
ATOM 718 C C . GLY A 1 91 ? 5.826 0.753 -11.665 1.00 97.69 91 GLY A C 1
ATOM 719 O O . GLY A 1 91 ? 5.720 0.136 -10.608 1.00 97.69 91 GLY A O 1
ATOM 720 N N . ARG A 1 92 ? 5.590 2.065 -11.712 1.00 97.94 92 ARG A N 1
ATOM 721 C CA . ARG A 1 92 ? 4.993 2.781 -10.575 1.00 97.94 92 ARG A CA 1
ATOM 722 C C . ARG A 1 92 ? 3.485 2.576 -10.579 1.00 97.94 92 ARG A C 1
ATOM 724 O O . ARG A 1 92 ? 2.879 2.517 -11.651 1.00 97.94 92 ARG A O 1
ATOM 731 N N . THR A 1 93 ? 2.886 2.507 -9.397 1.00 98.31 93 THR A N 1
ATOM 732 C CA . THR A 1 93 ? 1.432 2.437 -9.214 1.00 98.31 93 THR A CA 1
ATOM 733 C C . THR A 1 93 ? 0.927 3.537 -8.287 1.00 98.31 93 THR A C 1
ATOM 735 O O . THR A 1 93 ? 1.696 4.055 -7.484 1.00 98.31 93 THR A O 1
ATOM 738 N N . THR A 1 94 ? -0.340 3.934 -8.428 1.00 97.81 94 THR A N 1
ATOM 739 C CA . THR A 1 94 ? -0.950 4.990 -7.599 1.00 97.81 94 THR A CA 1
ATOM 740 C C . THR A 1 94 ? -2.482 4.949 -7.652 1.00 97.81 94 THR A C 1
ATOM 742 O O . THR A 1 94 ? -3.054 4.213 -8.469 1.00 97.81 94 THR A O 1
ATOM 745 N N . CYS A 1 95 ? -3.139 5.747 -6.804 1.00 97.69 95 CYS A N 1
ATOM 746 C CA . CYS A 1 95 ? -4.579 6.006 -6.802 1.00 97.69 95 CYS A CA 1
ATOM 747 C C . CYS A 1 95 ? -5.430 4.728 -6.788 1.00 97.69 95 CYS A C 1
ATOM 749 O O . CYS A 1 95 ? -6.344 4.559 -7.600 1.00 97.69 95 CYS A O 1
ATOM 751 N N . SER A 1 96 ? -5.100 3.791 -5.897 1.00 98.38 96 SER A N 1
ATOM 752 C CA . SER A 1 96 ? -5.863 2.551 -5.770 1.00 98.38 96 SER A CA 1
ATOM 753 C C . SER A 1 96 ? -7.222 2.773 -5.114 1.00 98.38 96 SER A C 1
ATOM 755 O O . SER A 1 96 ? -7.316 3.532 -4.152 1.00 98.38 96 SER A O 1
ATOM 757 N N . TYR A 1 97 ? -8.247 2.051 -5.559 1.00 98.25 97 TYR A N 1
ATOM 758 C CA . TYR A 1 97 ? -9.579 2.097 -4.962 1.00 98.25 97 TYR A CA 1
ATOM 759 C C . TYR A 1 97 ? -10.279 0.736 -5.050 1.00 98.25 97 TYR A C 1
ATOM 761 O O . TYR A 1 97 ? -10.127 0.017 -6.042 1.00 98.25 97 TYR A O 1
ATOM 769 N N . PHE A 1 98 ? -11.054 0.378 -4.025 1.00 98.44 98 PHE A N 1
ATOM 770 C CA . PHE A 1 98 ? -11.916 -0.804 -4.075 1.00 98.44 98 PHE A CA 1
ATOM 771 C C . PHE A 1 98 ? -13.093 -0.558 -5.019 1.00 98.44 98 PHE A C 1
ATOM 773 O O . PHE A 1 98 ? -13.720 0.494 -4.988 1.00 98.44 98 PHE A O 1
ATOM 780 N N . MET A 1 99 ? -13.414 -1.530 -5.863 1.00 97.88 99 MET A N 1
ATOM 781 C CA . MET A 1 99 ? -14.656 -1.517 -6.637 1.00 97.88 99 MET A CA 1
ATOM 782 C C . MET A 1 99 ? -15.834 -1.928 -5.740 1.00 97.88 99 MET A C 1
ATOM 784 O O . MET A 1 99 ? -15.606 -2.574 -4.711 1.00 97.88 99 MET A O 1
ATOM 788 N N . PRO A 1 100 ? -17.089 -1.611 -6.120 1.00 96.88 100 PRO A N 1
ATOM 789 C CA . PRO A 1 100 ? -18.260 -2.111 -5.404 1.00 96.88 100 PRO A CA 1
ATOM 790 C C . PRO A 1 100 ? -18.177 -3.625 -5.151 1.00 96.88 100 PRO A C 1
ATOM 792 O O . PRO A 1 100 ? -17.641 -4.371 -5.971 1.00 96.88 100 PRO A O 1
ATOM 795 N N . ASP A 1 101 ? -18.693 -4.056 -4.001 1.00 96.00 101 ASP A N 1
ATOM 796 C CA . ASP A 1 101 ? -18.641 -5.431 -3.474 1.00 96.00 101 ASP A CA 1
ATOM 797 C C . ASP A 1 101 ? -17.261 -5.933 -2.997 1.00 96.00 101 ASP A C 1
ATOM 799 O O . ASP A 1 101 ? -17.154 -7.079 -2.553 1.00 96.00 101 ASP A O 1
ATOM 803 N N . ASP A 1 102 ? -16.219 -5.093 -3.031 1.00 97.19 102 ASP A N 1
ATOM 804 C CA . ASP A 1 102 ? -14.864 -5.351 -2.501 1.00 97.19 102 ASP A CA 1
ATOM 805 C C . ASP A 1 102 ? -14.101 -6.523 -3.143 1.00 97.19 102 ASP A C 1
ATOM 807 O O . ASP A 1 102 ? -13.077 -6.975 -2.630 1.00 97.19 102 ASP A O 1
ATOM 811 N N . ASN A 1 103 ? -14.562 -7.014 -4.295 1.00 96.38 103 ASN A N 1
ATOM 812 C CA . ASN A 1 103 ? -13.943 -8.156 -4.980 1.00 96.38 103 ASN A CA 1
ATOM 813 C C . ASN A 1 103 ? -12.825 -7.760 -5.954 1.00 96.38 103 ASN A C 1
ATOM 815 O O . ASN A 1 103 ? -12.105 -8.623 -6.458 1.00 96.38 103 ASN A O 1
ATOM 819 N N . GLN A 1 104 ? -12.696 -6.471 -6.266 1.00 97.75 104 GLN A N 1
ATOM 820 C CA . GLN A 1 104 ? -11.722 -5.955 -7.223 1.00 97.75 104 GLN A CA 1
ATOM 821 C C . GLN A 1 104 ? -11.138 -4.638 -6.717 1.00 97.75 104 GLN A C 1
ATOM 823 O O . GLN A 1 104 ? -11.812 -3.872 -6.032 1.00 97.75 104 GLN A O 1
ATOM 828 N N . ILE A 1 105 ? -9.892 -4.367 -7.096 1.00 98.31 105 ILE A N 1
ATOM 829 C CA . ILE A 1 105 ? -9.214 -3.093 -6.858 1.00 98.31 105 ILE A CA 1
ATOM 830 C C . ILE A 1 105 ? -8.799 -2.547 -8.220 1.00 98.31 105 ILE A C 1
ATOM 832 O O . ILE A 1 105 ? -8.215 -3.272 -9.028 1.00 98.31 105 ILE A O 1
ATOM 836 N N . ILE A 1 106 ? -9.100 -1.277 -8.468 1.00 98.25 106 ILE A N 1
ATOM 837 C CA . ILE A 1 106 ? -8.568 -0.526 -9.603 1.00 98.25 106 ILE A CA 1
ATOM 838 C C . ILE A 1 106 ? -7.396 0.329 -9.126 1.00 98.25 106 ILE A C 1
ATOM 840 O O . ILE A 1 106 ? -7.422 0.837 -8.010 1.00 98.25 106 ILE A O 1
ATOM 844 N N . TYR A 1 107 ? -6.362 0.473 -9.951 1.00 98.38 107 TYR A N 1
ATOM 845 C CA . TYR A 1 107 ? -5.222 1.354 -9.697 1.00 98.38 107 TYR A CA 1
ATOM 846 C C . TYR A 1 107 ? -4.589 1.787 -11.023 1.00 98.38 107 TYR A C 1
ATOM 848 O O . TYR A 1 107 ? -4.717 1.098 -12.038 1.00 98.38 107 TYR A O 1
ATOM 856 N N . ALA A 1 108 ? -3.896 2.924 -11.024 1.00 98.19 108 ALA A N 1
ATOM 857 C CA . ALA A 1 108 ? -3.118 3.373 -12.174 1.00 98.19 108 ALA A CA 1
ATOM 858 C C . ALA A 1 108 ? -1.721 2.741 -12.153 1.00 98.19 108 ALA A C 1
ATOM 860 O O . ALA A 1 108 ? -1.155 2.524 -11.081 1.00 98.19 108 ALA A O 1
ATOM 861 N N . SER A 1 109 ? -1.142 2.456 -13.324 1.00 98.00 109 SER A N 1
ATOM 862 C CA . SER A 1 109 ? 0.213 1.906 -13.415 1.00 98.00 109 SER A CA 1
ATOM 863 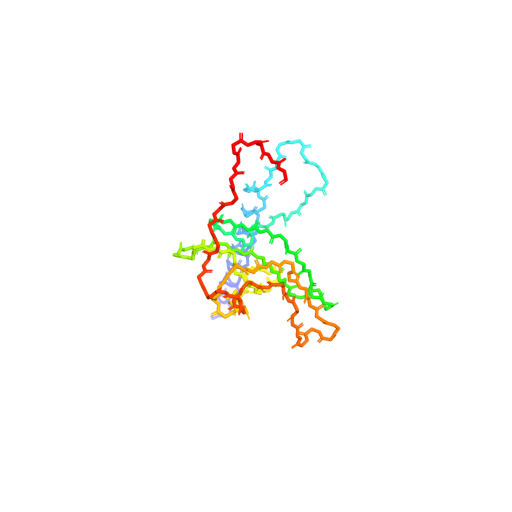C C . SER A 1 109 ? 0.943 2.297 -14.696 1.00 98.00 109 SER A C 1
ATOM 865 O O . SER A 1 109 ? 0.325 2.451 -15.749 1.00 98.00 109 SER A O 1
ATOM 867 N N . THR A 1 110 ? 2.271 2.401 -14.612 1.00 97.94 110 THR A N 1
ATOM 868 C CA . THR A 1 110 ? 3.151 2.635 -15.767 1.00 97.94 110 THR A CA 1
ATOM 869 C C . THR A 1 110 ? 3.629 1.354 -16.455 1.00 97.94 110 THR A C 1
ATOM 871 O O . THR A 1 110 ? 4.209 1.460 -17.533 1.00 97.94 110 THR A O 1
ATOM 874 N N . HIS A 1 111 ? 3.381 0.161 -15.886 1.00 97.31 111 HIS A N 1
ATOM 875 C CA . HIS A 1 111 ? 3.987 -1.104 -16.349 1.00 97.31 111 HIS A CA 1
ATOM 876 C C . HIS A 1 111 ? 3.702 -1.443 -17.816 1.00 97.31 111 HIS A C 1
ATOM 878 O O . HIS A 1 111 ? 4.460 -2.176 -18.438 1.00 97.31 111 HIS A O 1
ATOM 884 N N . HIS A 1 112 ? 2.598 -0.933 -18.371 1.00 95.88 112 HIS A N 1
ATOM 885 C CA . HIS A 1 112 ? 2.259 -1.153 -19.774 1.00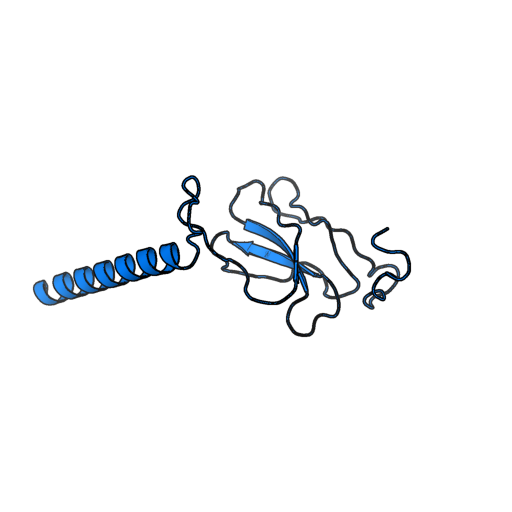 95.88 112 HIS A CA 1
ATOM 886 C C . HIS A 1 112 ? 3.235 -0.455 -20.733 1.00 95.88 112 HIS A C 1
ATOM 888 O O . HIS A 1 112 ? 3.457 -0.940 -21.838 1.00 95.88 112 HIS A O 1
ATOM 894 N N . TYR A 1 113 ? 3.799 0.684 -20.319 1.00 96.25 113 TYR A N 1
ATOM 895 C CA . TYR A 1 113 ? 4.802 1.413 -21.090 1.00 96.25 113 TYR A CA 1
ATOM 896 C C . TYR A 1 113 ? 6.217 0.908 -20.786 1.00 96.25 113 TYR A C 1
ATOM 898 O O . TYR A 1 113 ? 6.994 0.674 -21.707 1.00 96.25 113 TYR A O 1
ATOM 906 N N . ASP A 1 114 ? 6.539 0.734 -19.502 1.00 96.25 114 ASP A N 1
ATOM 907 C CA . ASP A 1 114 ? 7.813 0.185 -19.037 1.00 96.25 114 ASP A CA 1
ATOM 908 C C . ASP A 1 114 ? 7.613 -0.512 -17.686 1.00 96.25 114 ASP A C 1
ATOM 910 O O . ASP A 1 114 ? 7.034 0.058 -16.757 1.00 96.25 114 ASP A O 1
ATOM 914 N N . GLU A 1 115 ? 8.104 -1.745 -17.575 1.00 96.94 115 GLU A N 1
ATOM 915 C CA . GLU A 1 115 ? 8.090 -2.530 -16.340 1.00 96.94 115 GLU A CA 1
ATOM 916 C C . GLU A 1 115 ? 9.000 -1.937 -15.254 1.00 96.94 115 GLU A C 1
ATOM 918 O O . GLU A 1 115 ? 8.833 -2.231 -14.068 1.00 96.94 115 GLU A O 1
ATOM 923 N N . GLN A 1 116 ? 9.958 -1.090 -15.630 1.00 97.12 116 GLN A N 1
ATOM 924 C CA . GLN A 1 116 ? 10.854 -0.414 -14.700 1.00 97.12 116 GLN A CA 1
ATOM 925 C C . GLN A 1 116 ? 10.173 0.780 -14.027 1.00 97.12 116 GLN A C 1
ATOM 927 O O . GLN A 1 116 ? 9.296 1.450 -14.576 1.00 97.12 116 GLN A O 1
ATOM 932 N N . CYS A 1 117 ? 10.616 1.083 -12.809 1.00 96.12 117 CYS A N 1
ATOM 933 C CA . CYS A 1 117 ? 10.186 2.290 -12.121 1.00 96.12 117 CYS A CA 1
ATOM 934 C C . CYS A 1 117 ? 10.663 3.539 -12.884 1.00 96.12 117 CYS A C 1
ATOM 936 O O . CYS A 1 117 ? 11.857 3.643 -13.179 1.00 96.12 117 CYS A O 1
ATOM 938 N N . PRO A 1 118 ? 9.775 4.512 -13.160 1.00 94.19 118 PRO A N 1
ATOM 939 C CA . PRO A 1 118 ? 10.173 5.761 -13.789 1.00 94.19 118 PRO A CA 1
ATOM 940 C C . PRO A 1 118 ? 11.160 6.522 -12.889 1.00 94.19 118 PRO A C 1
ATOM 942 O O . PRO A 1 118 ? 11.072 6.421 -11.656 1.00 94.19 118 PRO A O 1
ATOM 945 N N . PRO A 1 119 ? 12.081 7.310 -13.474 1.00 92.50 119 PRO A N 1
ATOM 946 C CA . PRO A 1 119 ? 12.979 8.143 -12.691 1.00 92.50 119 PRO A CA 1
ATOM 947 C C . PRO A 1 119 ? 12.177 9.154 -11.855 1.00 92.50 119 PRO A C 1
ATOM 949 O O . PRO A 1 119 ? 11.093 9.581 -12.271 1.00 92.50 119 PRO A O 1
ATOM 952 N N . PRO A 1 120 ? 12.690 9.571 -10.685 1.00 87.62 120 PRO A N 1
ATOM 953 C CA . PRO A 1 120 ? 12.075 10.643 -9.917 1.00 87.62 120 PRO A CA 1
ATOM 954 C C . PRO A 1 120 ? 11.903 11.912 -10.771 1.00 87.62 120 PRO A C 1
ATOM 956 O O . PRO A 1 120 ? 12.796 12.227 -11.562 1.00 87.62 120 PRO A O 1
ATOM 959 N N . PRO A 1 121 ? 10.799 12.663 -10.603 1.00 86.56 121 PRO A N 1
ATOM 960 C CA . PRO A 1 121 ? 10.623 13.943 -11.279 1.00 86.56 121 PRO A CA 1
ATOM 961 C C . PRO A 1 121 ? 11.780 14.903 -10.983 1.00 86.56 121 PRO A C 1
ATOM 963 O O . PRO A 1 121 ? 12.259 14.969 -9.846 1.00 86.56 121 PRO A O 1
ATOM 966 N N . ASP A 1 122 ? 12.202 15.675 -11.987 1.00 89.56 122 ASP A N 1
ATOM 967 C CA . ASP A 1 122 ? 13.179 16.745 -11.786 1.00 89.56 122 ASP A CA 1
ATOM 968 C C . ASP A 1 122 ? 12.567 17.867 -10.931 1.00 89.56 122 ASP A C 1
ATOM 970 O O . ASP A 1 122 ? 11.626 18.543 -11.344 1.00 89.56 122 ASP A O 1
ATOM 974 N N . LYS A 1 123 ? 13.133 18.075 -9.738 1.00 89.31 123 LYS A N 1
ATOM 975 C CA . LYS A 1 123 ? 12.703 19.104 -8.780 1.00 89.31 123 LYS A CA 1
ATOM 976 C C . LYS A 1 123 ? 13.484 20.417 -8.913 1.00 89.31 123 LYS A C 1
ATOM 978 O O . LYS A 1 123 ? 13.325 21.297 -8.068 1.00 89.31 123 LYS A O 1
ATOM 983 N N . SER A 1 124 ? 14.322 20.586 -9.943 1.00 92.06 124 SER A N 1
ATOM 984 C CA . SER A 1 124 ? 15.136 21.797 -10.165 1.00 92.06 124 SER A CA 1
ATOM 985 C C . SER A 1 124 ? 14.312 23.087 -10.262 1.00 92.06 124 SER A C 1
ATOM 987 O O . SER A 1 124 ? 14.821 24.173 -9.985 1.00 92.06 124 SER A O 1
ATOM 989 N N . ARG A 1 125 ? 13.024 22.972 -10.613 1.00 90.62 125 ARG A N 1
ATOM 990 C CA . ARG A 1 125 ? 12.056 24.078 -10.691 1.00 90.62 125 ARG A CA 1
ATOM 991 C C . ARG A 1 125 ? 11.044 24.105 -9.535 1.00 90.62 125 ARG A C 1
ATOM 993 O O . ARG A 1 125 ? 10.070 24.846 -9.611 1.00 90.62 125 ARG A O 1
ATOM 1000 N N . GLY A 1 126 ? 11.278 23.341 -8.467 1.00 85.00 126 GLY A N 1
ATOM 1001 C CA . GLY A 1 126 ? 10.353 23.181 -7.340 1.00 85.00 126 GLY A CA 1
ATOM 1002 C C . GLY A 1 126 ? 9.340 22.047 -7.538 1.00 85.00 126 GLY A C 1
ATOM 1003 O O . GLY A 1 126 ? 9.485 21.228 -8.443 1.00 85.00 126 GLY A O 1
ATOM 1004 N N . TYR A 1 127 ? 8.334 21.986 -6.659 1.00 74.81 127 TYR A N 1
ATOM 1005 C CA . TYR A 1 127 ? 7.161 21.130 -6.860 1.00 74.81 127 TYR A CA 1
ATOM 1006 C C . TYR A 1 127 ? 6.284 21.772 -7.941 1.00 74.81 127 TYR A C 1
ATOM 1008 O O . TYR A 1 127 ? 5.627 22.780 -7.678 1.00 74.81 127 TYR A O 1
ATOM 1016 N N . VAL A 1 128 ? 6.327 21.213 -9.148 1.00 59.31 128 VAL A N 1
ATOM 1017 C CA . VAL A 1 128 ? 5.305 21.404 -10.186 1.00 59.31 128 VAL A CA 1
ATOM 1018 C C . VAL A 1 128 ? 4.379 20.204 -10.213 1.00 59.31 128 VAL A C 1
ATOM 1020 O O . VAL A 1 128 ? 4.891 19.075 -10.035 1.00 59.31 128 VAL A O 1
#

Radius of gyration: 20.61 Å; chains: 1; bounding box: 34×52×62 Å

Foldseek 3Di:
DVVVVVVVVVVVVVVVVVVQVVQFVVPDDPPDDPDTSDDDLDDDFDWDDWDADPVRFKIWTWTDDDPQPETFIWMAGPNNHPIDTPDPSFEHKDDWDADPPRPDIDIDGPVVVPRHYDDDDDCPVHDD